Protein AF-A0A2D6XEH3-F1 (afdb_monomer)

Radius of gyration: 27.04 Å; Cα contacts (8 Å, |Δi|>4): 37; chains: 1; bounding box: 52×22×80 Å

Structure (mmCIF, N/CA/C/O backbone):
data_AF-A0A2D6XEH3-F1
#
_entry.id   AF-A0A2D6XEH3-F1
#
loop_
_atom_site.group_PDB
_atom_site.id
_atom_site.type_symbol
_atom_site.label_atom_id
_atom_site.label_alt_id
_atom_site.label_comp_id
_atom_site.label_asym_id
_atom_site.label_entity_id
_atom_site.label_seq_id
_atom_site.pdbx_PDB_ins_code
_atom_site.Cartn_x
_atom_site.Cartn_y
_atom_site.Cartn_z
_atom_site.occupancy
_atom_site.B_iso_or_equiv
_atom_site.auth_seq_id
_atom_site.auth_comp_id
_atom_site.auth_asym_id
_atom_site.auth_atom_id
_atom_site.pdbx_PDB_model_num
ATOM 1 N N . MET A 1 1 ? -2.656 -11.365 -14.345 1.00 68.19 1 MET A N 1
ATOM 2 C CA . MET A 1 1 ? -1.909 -11.130 -13.085 1.00 68.19 1 MET A CA 1
ATOM 3 C C . MET A 1 1 ? -2.354 -9.788 -12.519 1.00 68.19 1 MET A C 1
ATOM 5 O O . MET A 1 1 ? -2.448 -8.854 -13.299 1.00 68.19 1 MET A O 1
ATOM 9 N N . LEU A 1 2 ? -2.656 -9.677 -11.220 1.00 72.19 2 LEU A N 1
ATOM 10 C CA . LEU A 1 2 ? -2.951 -8.376 -10.591 1.00 72.19 2 LEU A CA 1
ATOM 11 C C . LEU A 1 2 ? -1.682 -7.511 -10.532 1.00 72.19 2 LEU A C 1
ATOM 13 O O . LEU A 1 2 ? -0.616 -8.047 -10.192 1.00 72.19 2 LEU A O 1
ATOM 17 N N . SER A 1 3 ? -1.817 -6.210 -10.826 1.00 85.75 3 SER A N 1
ATOM 18 C CA . SER A 1 3 ? -0.755 -5.207 -10.653 1.00 85.75 3 SER A CA 1
ATOM 19 C C . SER A 1 3 ? -0.281 -5.173 -9.195 1.00 85.75 3 SER A C 1
ATOM 21 O O . SER A 1 3 ? -1.011 -5.576 -8.284 1.00 85.75 3 SER A O 1
ATOM 23 N N . ARG A 1 4 ? 0.965 -4.736 -8.957 1.00 86.06 4 ARG A N 1
ATOM 24 C CA . ARG A 1 4 ? 1.502 -4.611 -7.589 1.00 86.06 4 ARG A CA 1
ATOM 25 C C . ARG A 1 4 ? 0.651 -3.669 -6.737 1.00 86.06 4 ARG A C 1
ATOM 27 O O . ARG A 1 4 ? 0.346 -4.020 -5.604 1.00 86.06 4 ARG A O 1
ATOM 34 N N . GLU A 1 5 ? 0.211 -2.563 -7.325 1.00 87.56 5 GLU A N 1
ATOM 35 C CA . GLU A 1 5 ? -0.732 -1.604 -6.742 1.00 87.56 5 GLU A CA 1
ATOM 36 C C . GLU A 1 5 ? -2.002 -2.303 -6.232 1.00 87.56 5 GLU A C 1
ATOM 38 O O . GLU A 1 5 ? -2.262 -2.326 -5.031 1.00 87.56 5 GLU A O 1
ATOM 43 N N . ASN A 1 6 ? -2.694 -3.044 -7.107 1.00 89.31 6 ASN A N 1
ATOM 44 C CA . ASN A 1 6 ? -3.924 -3.748 -6.740 1.00 89.31 6 ASN A CA 1
ATOM 45 C C . ASN A 1 6 ? -3.703 -4.791 -5.635 1.00 89.31 6 ASN A C 1
ATOM 47 O O . ASN A 1 6 ? -4.601 -5.050 -4.837 1.00 89.31 6 ASN A O 1
ATOM 51 N N . ARG A 1 7 ? -2.525 -5.428 -5.572 1.00 91.00 7 ARG A N 1
ATOM 52 C CA . ARG A 1 7 ? -2.209 -6.361 -4.477 1.00 91.00 7 ARG A CA 1
ATOM 53 C C . ARG A 1 7 ? -2.066 -5.635 -3.144 1.00 91.00 7 ARG A C 1
ATOM 55 O O . ARG A 1 7 ? -2.505 -6.178 -2.131 1.00 91.00 7 ARG A O 1
ATOM 62 N N . ILE A 1 8 ? -1.455 -4.451 -3.139 1.00 93.38 8 ILE A N 1
ATOM 63 C CA . ILE A 1 8 ? -1.304 -3.629 -1.935 1.00 93.38 8 ILE A CA 1
ATOM 64 C C . ILE A 1 8 ? -2.685 -3.191 -1.452 1.00 93.38 8 ILE A C 1
ATOM 66 O O . ILE A 1 8 ? -3.019 -3.463 -0.302 1.00 93.38 8 ILE A O 1
ATOM 70 N N . ASP A 1 9 ? -3.520 -2.649 -2.339 1.00 92.31 9 ASP A N 1
ATOM 71 C CA . ASP A 1 9 ? -4.864 -2.182 -1.986 1.00 92.31 9 ASP A CA 1
ATOM 72 C C . ASP A 1 9 ? -5.728 -3.304 -1.390 1.00 92.31 9 ASP A C 1
ATOM 74 O O . ASP A 1 9 ? -6.322 -3.147 -0.320 1.00 92.31 9 ASP A O 1
ATOM 78 N N . ILE A 1 10 ? -5.741 -4.482 -2.028 1.00 94.62 10 ILE A N 1
ATOM 79 C CA . ILE A 1 10 ? -6.465 -5.659 -1.521 1.00 94.62 10 ILE A CA 1
ATOM 80 C C . ILE A 1 10 ? -5.926 -6.080 -0.148 1.00 94.62 10 ILE A C 1
ATOM 82 O O . ILE A 1 10 ? -6.702 -6.391 0.755 1.00 94.62 10 ILE A O 1
ATOM 86 N N . THR A 1 11 ? -4.605 -6.069 0.038 1.00 95.19 11 THR A N 1
ATOM 87 C CA . THR A 1 11 ? -3.985 -6.430 1.321 1.00 95.19 11 THR A CA 1
ATOM 88 C C . THR A 1 11 ? -4.378 -5.443 2.419 1.00 95.19 11 THR A C 1
ATOM 90 O O . THR A 1 11 ? -4.723 -5.863 3.522 1.00 95.19 11 THR A O 1
ATOM 93 N N . THR A 1 12 ? -4.402 -4.142 2.125 1.00 96.44 12 THR A N 1
ATOM 94 C CA . THR A 1 12 ? -4.848 -3.107 3.065 1.00 96.44 12 THR A CA 1
ATOM 95 C C . THR A 1 12 ? -6.308 -3.304 3.467 1.00 96.44 12 THR A C 1
ATOM 97 O O . THR A 1 12 ? -6.619 -3.233 4.656 1.00 96.44 12 THR A O 1
ATOM 100 N N . ILE A 1 13 ? -7.190 -3.621 2.511 1.00 96.19 13 ILE A N 1
ATOM 101 C CA . ILE A 1 13 ? -8.602 -3.933 2.788 1.00 96.19 13 ILE A CA 1
ATOM 102 C C . ILE A 1 13 ? -8.717 -5.151 3.711 1.00 96.19 13 ILE A C 1
ATOM 104 O O . ILE A 1 13 ? -9.469 -5.114 4.688 1.00 96.19 13 ILE A O 1
ATOM 108 N N . ILE A 1 14 ? -7.962 -6.220 3.438 1.00 97.25 14 ILE A N 1
ATOM 109 C CA . ILE A 1 14 ? -7.973 -7.436 4.262 1.00 97.25 14 ILE A CA 1
ATOM 110 C C . ILE A 1 14 ? -7.497 -7.127 5.684 1.00 97.25 14 ILE A C 1
ATOM 112 O O . ILE A 1 14 ? -8.169 -7.510 6.640 1.00 97.25 14 ILE A O 1
ATOM 116 N N . ILE A 1 15 ? -6.382 -6.407 5.840 1.00 96.81 15 ILE A N 1
ATOM 117 C CA . ILE A 1 15 ? -5.839 -6.042 7.156 1.00 96.81 15 ILE A CA 1
ATOM 118 C C . ILE A 1 15 ? -6.855 -5.208 7.941 1.00 96.81 15 ILE A C 1
ATOM 120 O O . ILE A 1 15 ? -7.175 -5.561 9.074 1.00 96.81 15 ILE A O 1
ATOM 124 N N . ALA A 1 16 ? -7.410 -4.155 7.332 1.00 95.56 16 ALA A N 1
ATOM 125 C CA . ALA A 1 16 ? -8.416 -3.308 7.968 1.00 95.56 16 ALA A CA 1
ATOM 126 C C . ALA A 1 16 ? -9.639 -4.126 8.421 1.00 95.56 16 ALA A C 1
ATOM 128 O O . ALA A 1 16 ? -10.050 -4.033 9.576 1.00 95.56 16 ALA A O 1
ATOM 129 N N . SER A 1 17 ? -10.158 -4.994 7.547 1.00 96.44 17 SER A N 1
ATOM 130 C CA . SER A 1 17 ? -11.316 -5.848 7.843 1.00 96.44 17 SER A CA 1
ATOM 131 C C . SER A 1 17 ? -11.042 -6.807 9.003 1.00 96.44 17 SER A C 1
ATOM 133 O O . SER A 1 17 ? -11.863 -6.938 9.910 1.00 96.44 17 SER A O 1
ATOM 135 N N . MET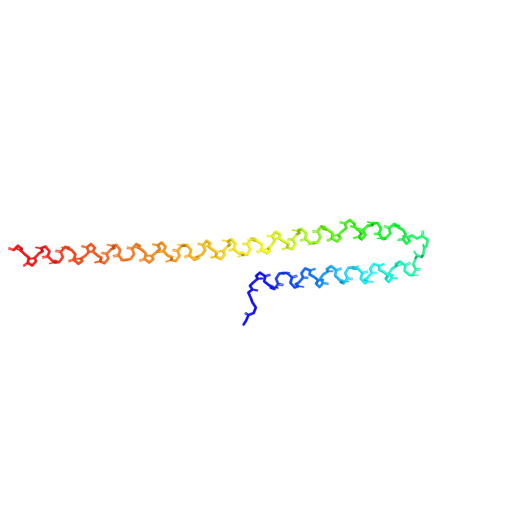 A 1 18 ? -9.872 -7.451 9.012 1.00 96.75 18 MET A N 1
ATOM 136 C CA . MET A 1 18 ? -9.479 -8.371 10.082 1.00 96.75 18 MET A CA 1
ATOM 137 C C . MET A 1 18 ? -9.299 -7.643 11.414 1.00 96.75 18 MET A C 1
ATOM 139 O O . MET A 1 18 ? -9.759 -8.137 12.444 1.00 96.75 18 MET A O 1
ATOM 143 N N . SER A 1 19 ? -8.699 -6.449 11.404 1.00 94.88 19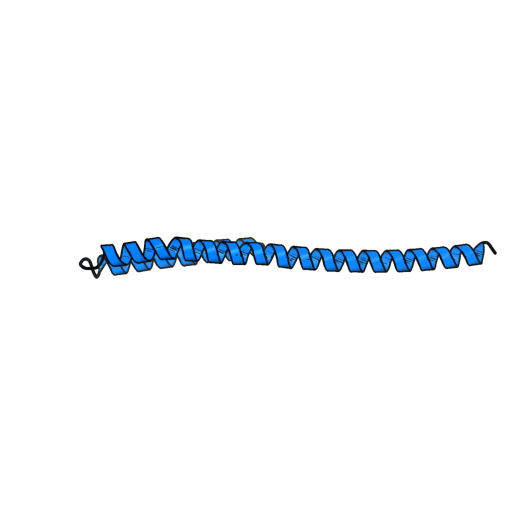 SER A N 1
ATOM 144 C CA . SER A 1 19 ? -8.589 -5.607 12.598 1.00 94.88 19 SER A CA 1
ATOM 145 C C . SER A 1 19 ? -9.961 -5.205 13.141 1.00 94.88 19 SER A C 1
ATOM 147 O O . SER A 1 19 ? -10.176 -5.287 14.349 1.00 94.88 19 SER A O 1
ATOM 149 N N . THR A 1 20 ? -10.912 -4.834 12.276 1.00 95.56 20 THR A N 1
ATOM 150 C CA . THR A 1 20 ? -12.287 -4.521 12.693 1.00 95.56 20 THR A CA 1
ATOM 151 C C . THR A 1 20 ? -12.979 -5.730 13.313 1.00 95.56 20 THR A C 1
ATOM 153 O O . THR A 1 20 ? -13.538 -5.609 14.400 1.00 95.56 20 THR A O 1
ATOM 156 N N . ILE A 1 21 ? -12.923 -6.899 12.667 1.00 96.62 21 ILE A N 1
ATOM 157 C CA . ILE A 1 21 ? -13.558 -8.126 13.172 1.00 96.62 21 ILE A CA 1
ATOM 158 C C . ILE A 1 21 ? -12.983 -8.504 14.539 1.00 96.62 21 ILE A C 1
ATOM 160 O O . ILE A 1 21 ? -13.742 -8.740 15.478 1.00 96.62 21 ILE A O 1
ATOM 164 N N . LEU A 1 22 ? -11.653 -8.507 14.675 1.00 95.00 22 LEU A N 1
ATOM 165 C CA . LEU A 1 22 ? -10.989 -8.785 15.947 1.00 95.00 22 LEU A CA 1
ATOM 166 C C . LEU A 1 22 ? -11.435 -7.791 17.025 1.00 95.00 22 LEU A C 1
ATOM 168 O O . LEU A 1 22 ? -11.783 -8.181 18.136 1.00 95.00 22 LEU A O 1
ATOM 172 N N . GLY A 1 23 ? -11.474 -6.510 16.671 1.00 93.06 23 GLY A N 1
ATOM 173 C CA . GLY A 1 23 ? -11.948 -5.441 17.527 1.00 93.06 23 GLY A CA 1
ATOM 174 C C . GLY A 1 23 ? -13.362 -5.657 18.060 1.00 93.06 23 GLY A C 1
ATOM 175 O O . GLY A 1 23 ? -13.590 -5.549 19.263 1.00 93.06 23 GLY A O 1
ATOM 176 N N . LEU A 1 24 ? -14.291 -6.036 17.180 1.00 94.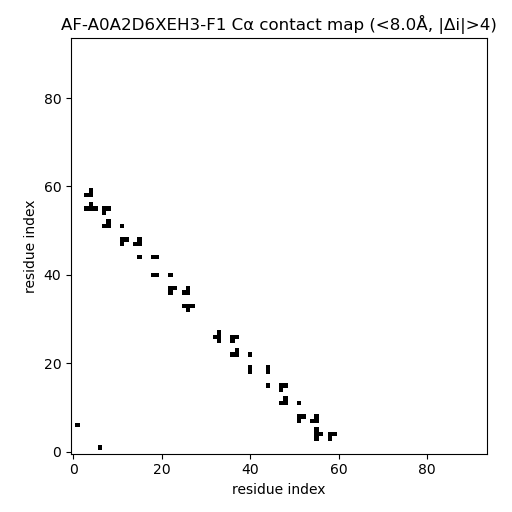69 24 LEU A N 1
ATOM 177 C CA . LEU A 1 24 ? -15.677 -6.340 17.538 1.00 94.69 24 LEU A CA 1
ATOM 178 C C . LEU A 1 24 ? -15.786 -7.569 18.449 1.00 94.69 24 LEU A C 1
ATOM 180 O O . LEU A 1 24 ? -16.551 -7.543 19.413 1.00 94.69 24 LEU A O 1
ATOM 184 N N . ILE A 1 25 ? -15.000 -8.619 18.191 1.00 96.25 25 ILE A N 1
ATOM 185 C CA . ILE A 1 25 ? -14.953 -9.813 19.049 1.00 96.25 25 ILE A CA 1
ATOM 186 C C . ILE A 1 25 ? -14.469 -9.441 20.457 1.00 96.25 25 ILE A C 1
ATOM 188 O O . ILE A 1 25 ? -15.094 -9.826 21.444 1.00 96.25 25 ILE A O 1
ATOM 192 N N . ILE A 1 26 ? -13.394 -8.654 20.573 1.00 94.81 26 ILE A N 1
ATOM 193 C CA . ILE A 1 26 ? -12.873 -8.221 21.879 1.00 94.81 26 ILE A CA 1
ATOM 194 C C . ILE A 1 26 ? -13.890 -7.314 22.586 1.00 94.81 26 ILE A C 1
ATOM 196 O O . ILE A 1 26 ? -14.124 -7.481 23.782 1.00 94.81 26 ILE A O 1
ATOM 200 N N . SER A 1 27 ? -14.539 -6.398 21.860 1.00 95.25 27 SER A N 1
ATOM 201 C CA . SER A 1 27 ? -15.613 -5.552 22.396 1.00 95.25 27 SER A CA 1
ATOM 202 C C . SER A 1 27 ? -16.783 -6.358 22.960 1.00 95.25 27 SER A C 1
ATOM 204 O O . SER A 1 27 ? -17.345 -5.964 23.978 1.00 95.25 27 SER A O 1
ATOM 206 N N . PHE A 1 28 ? -17.135 -7.484 22.334 1.00 94.69 28 PHE A N 1
ATOM 207 C CA . PHE A 1 28 ? -18.181 -8.378 22.829 1.00 94.69 28 PHE A CA 1
ATOM 208 C C . PHE A 1 28 ? -17.772 -9.096 24.125 1.00 94.69 28 PHE A C 1
ATOM 210 O O . PHE A 1 28 ? -18.581 -9.223 25.040 1.00 94.69 28 PHE A O 1
ATOM 217 N N . ILE A 1 29 ? -16.515 -9.540 24.224 1.00 96.50 29 ILE A N 1
ATOM 218 C CA . ILE A 1 29 ? -15.997 -10.251 25.406 1.00 96.50 29 ILE A CA 1
ATOM 219 C C . ILE A 1 29 ? -15.814 -9.297 26.597 1.00 96.50 29 ILE A C 1
ATOM 221 O O . ILE A 1 29 ? -16.039 -9.684 27.743 1.00 96.50 29 ILE A O 1
ATOM 225 N N . LEU A 1 30 ? -15.400 -8.053 26.338 1.00 95.81 30 LEU A N 1
ATOM 226 C CA . LEU A 1 30 ? -15.063 -7.059 27.358 1.00 95.81 30 LEU A CA 1
ATOM 227 C C . LEU A 1 30 ? -15.955 -5.806 27.247 1.00 95.81 30 LEU A C 1
ATOM 229 O O . LEU A 1 30 ? -15.470 -4.724 26.897 1.00 95.81 30 LEU A O 1
ATOM 233 N N . PRO A 1 31 ? -17.251 -5.906 27.599 1.00 94.06 31 PRO A N 1
ATOM 234 C CA . PRO A 1 31 ? -18.214 -4.819 27.404 1.00 94.06 31 PRO A CA 1
ATOM 235 C C . PRO A 1 31 ? -17.849 -3.550 28.189 1.00 94.06 31 PRO A C 1
ATOM 237 O O . PRO A 1 31 ? -18.044 -2.438 27.704 1.00 94.06 31 PRO A O 1
ATOM 240 N N . ASN A 1 32 ? -17.223 -3.697 29.362 1.00 96.31 32 ASN A N 1
ATOM 241 C CA . ASN A 1 32 ? -16.813 -2.572 30.211 1.00 96.31 32 ASN A CA 1
ATOM 242 C C . ASN A 1 32 ? -15.782 -1.640 29.544 1.00 96.31 32 ASN A C 1
ATOM 244 O O . ASN A 1 32 ? -15.665 -0.482 29.934 1.00 96.31 32 ASN A O 1
ATOM 248 N N . VAL A 1 33 ? -15.033 -2.127 28.548 1.00 95.81 33 VAL A N 1
ATOM 249 C CA . VAL A 1 33 ? -14.031 -1.347 27.794 1.00 95.81 33 VAL A CA 1
ATOM 250 C C . VAL A 1 33 ? -14.391 -1.207 26.311 1.00 95.81 33 VAL A C 1
ATOM 252 O O . VAL A 1 33 ? -13.569 -0.751 25.517 1.00 95.81 33 VAL A O 1
ATOM 255 N N . GLN A 1 34 ? -15.623 -1.550 25.917 1.00 94.81 34 GLN A N 1
ATOM 256 C CA . GLN A 1 34 ? -16.070 -1.527 24.522 1.00 94.81 34 GLN A CA 1
ATOM 257 C C . GLN A 1 34 ? -15.853 -0.162 23.858 1.00 94.81 34 GLN A C 1
ATOM 259 O O . GLN A 1 34 ? -15.309 -0.103 22.759 1.00 94.81 34 GLN A O 1
ATOM 264 N N . ILE A 1 35 ? -16.227 0.934 24.528 1.00 95.12 35 ILE A N 1
ATOM 265 C CA . ILE A 1 35 ? -16.076 2.296 23.984 1.00 95.12 35 ILE A CA 1
ATOM 266 C C . ILE A 1 35 ? -14.599 2.611 23.720 1.00 95.12 35 ILE A C 1
ATOM 268 O O . ILE A 1 35 ? -14.263 3.154 22.668 1.00 95.12 35 ILE A O 1
ATOM 272 N N . LEU A 1 36 ? -13.707 2.228 24.637 1.00 95.44 36 LEU A N 1
ATOM 273 C CA . LEU A 1 36 ? -12.267 2.428 24.481 1.00 95.44 36 LEU A CA 1
ATOM 274 C C . LEU A 1 36 ? -11.723 1.637 23.282 1.00 95.44 36 LEU A C 1
ATOM 276 O O . LEU A 1 36 ? -11.026 2.206 22.445 1.00 95.44 36 LEU A O 1
ATOM 280 N N . ILE A 1 37 ? -12.089 0.356 23.159 1.00 94.62 37 ILE A N 1
ATOM 281 C CA . ILE A 1 37 ? -11.676 -0.510 22.042 1.00 94.62 37 ILE A CA 1
ATOM 282 C C . ILE A 1 37 ? -12.156 0.062 20.703 1.00 94.62 37 ILE A C 1
ATOM 284 O O . ILE A 1 37 ? -11.364 0.200 19.772 1.00 94.62 37 ILE A O 1
ATOM 288 N N . LEU A 1 38 ? -13.432 0.448 20.614 1.00 93.12 38 LEU A N 1
ATOM 289 C CA . LEU A 1 38 ? -14.007 1.039 19.404 1.00 93.12 38 LEU A CA 1
ATOM 290 C C . LEU A 1 38 ? -13.352 2.377 19.049 1.00 93.12 38 LEU A C 1
ATOM 292 O O . LEU A 1 38 ? -13.135 2.656 17.871 1.00 93.12 38 LEU A O 1
ATOM 296 N N . THR A 1 39 ? -12.977 3.179 20.045 1.00 95.38 39 THR A N 1
ATOM 297 C CA . THR A 1 39 ? -12.271 4.450 19.825 1.00 95.38 39 THR A CA 1
ATOM 298 C C . THR A 1 39 ? -10.881 4.205 19.243 1.00 95.38 39 THR A C 1
ATOM 300 O O . THR A 1 39 ? -10.512 4.820 18.243 1.00 95.38 39 THR A O 1
ATOM 303 N N . ILE A 1 40 ? -10.130 3.256 19.810 1.00 95.31 40 ILE A N 1
ATOM 304 C CA . ILE A 1 40 ? -8.808 2.871 19.303 1.00 95.31 40 ILE A CA 1
ATOM 305 C C . ILE A 1 40 ? -8.920 2.334 17.868 1.00 95.31 40 ILE A C 1
ATOM 307 O O . ILE A 1 40 ? -8.170 2.769 16.997 1.00 95.31 40 ILE A O 1
ATOM 311 N N . LEU A 1 41 ? -9.891 1.459 17.585 1.00 95.00 41 LEU A N 1
ATOM 312 C CA . LEU A 1 41 ? -10.157 0.961 16.227 1.00 95.00 41 LEU A CA 1
ATOM 313 C C . LEU A 1 41 ? -10.480 2.087 15.245 1.00 95.00 41 LEU A C 1
ATOM 315 O O . LEU A 1 41 ? -9.965 2.094 14.130 1.00 95.00 41 LEU A O 1
ATOM 319 N N . THR A 1 42 ? -11.296 3.054 15.665 1.00 94.88 42 THR A N 1
ATOM 320 C CA . THR A 1 42 ? -11.693 4.197 14.830 1.00 94.88 42 THR A CA 1
ATOM 321 C C . THR A 1 42 ? -10.492 5.061 14.440 1.00 94.88 42 THR A C 1
ATOM 323 O O . THR A 1 42 ? -10.471 5.603 13.341 1.00 94.88 42 THR A O 1
ATOM 326 N N . ILE A 1 43 ? -9.469 5.155 15.295 1.00 96.06 43 ILE A N 1
ATOM 327 C CA . ILE A 1 43 ? -8.217 5.863 14.985 1.00 96.06 43 ILE A CA 1
ATOM 328 C C . ILE A 1 43 ? -7.283 4.992 14.131 1.00 96.06 43 ILE A C 1
ATOM 330 O O . ILE A 1 43 ? -6.648 5.493 13.204 1.00 96.06 43 ILE A O 1
ATOM 334 N N . LEU A 1 44 ? -7.203 3.687 14.410 1.00 93.69 44 LEU A N 1
ATOM 335 C CA . LEU A 1 44 ? -6.290 2.771 13.717 1.00 93.69 44 LEU A CA 1
ATOM 336 C C . LEU A 1 44 ? -6.678 2.513 12.257 1.00 93.69 44 LEU A C 1
ATOM 338 O O . LEU A 1 44 ? -5.794 2.408 11.409 1.00 93.69 44 LEU A O 1
ATOM 342 N N . LEU A 1 45 ? -7.970 2.421 11.938 1.00 95.38 45 LEU A N 1
ATOM 343 C CA . LEU A 1 45 ? -8.420 2.122 10.573 1.00 95.38 45 LEU A CA 1
ATOM 344 C C . LEU A 1 45 ? -7.974 3.180 9.540 1.00 95.38 45 LEU A C 1
ATOM 346 O O . LEU A 1 45 ? -7.405 2.790 8.516 1.00 95.38 45 LEU A O 1
ATOM 350 N N . PRO A 1 46 ? -8.128 4.497 9.790 1.00 96.25 46 PRO A N 1
ATOM 351 C CA . PRO A 1 46 ? -7.552 5.534 8.937 1.00 96.25 46 PRO A CA 1
ATOM 352 C C . PRO A 1 46 ? -6.038 5.413 8.763 1.00 96.25 46 PRO A C 1
ATOM 354 O O . PRO A 1 46 ? -5.537 5.616 7.660 1.00 96.25 46 PRO A O 1
ATOM 357 N N . VAL A 1 47 ? -5.306 5.061 9.825 1.00 96.88 47 VAL A N 1
ATOM 358 C CA . VAL A 1 47 ? -3.845 4.897 9.768 1.00 96.88 47 VAL A CA 1
ATOM 359 C C . VAL A 1 47 ? -3.468 3.735 8.850 1.00 96.88 47 VAL A C 1
ATOM 361 O O . VAL A 1 47 ? -2.623 3.904 7.972 1.00 96.88 47 VAL A O 1
ATOM 364 N N . ILE A 1 48 ? -4.133 2.583 8.986 1.00 96.25 48 ILE A N 1
ATOM 365 C CA . ILE A 1 48 ? -3.934 1.421 8.103 1.00 96.25 48 ILE A CA 1
ATOM 366 C C . ILE A 1 48 ? -4.187 1.814 6.643 1.00 96.25 4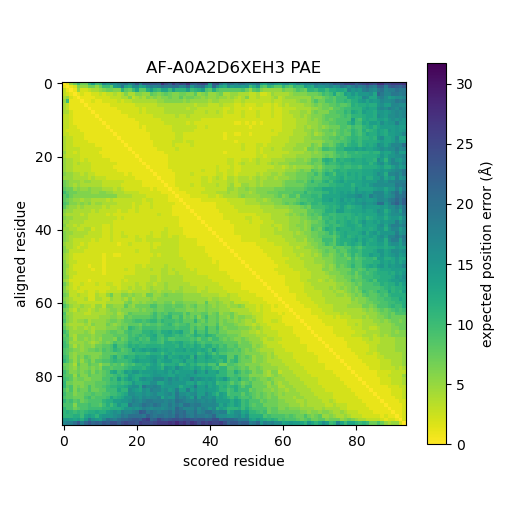8 ILE A C 1
ATOM 368 O O . ILE A 1 48 ? -3.380 1.498 5.767 1.00 96.25 48 ILE A O 1
ATOM 372 N N . TYR A 1 49 ? -5.271 2.548 6.382 1.00 95.62 49 TYR A N 1
ATOM 373 C CA . TYR A 1 49 ? -5.609 2.998 5.034 1.00 95.62 49 TYR A CA 1
ATOM 374 C C . TYR A 1 49 ? -4.571 3.973 4.457 1.00 95.62 49 TYR A C 1
ATOM 376 O O . TYR A 1 49 ? -4.159 3.830 3.307 1.00 95.62 49 TYR A O 1
ATOM 384 N N . GLN A 1 50 ? -4.107 4.945 5.249 1.00 96.56 50 GLN A N 1
ATOM 385 C CA . GLN A 1 50 ? -3.080 5.896 4.814 1.00 96.56 50 GLN A CA 1
ATOM 386 C C . GLN A 1 50 ? -1.757 5.200 4.487 1.00 96.56 50 GLN A C 1
ATOM 388 O O . GLN A 1 50 ? -1.158 5.509 3.458 1.00 96.56 50 GLN A O 1
ATOM 393 N N . ILE A 1 51 ? -1.332 4.236 5.309 1.00 96.12 51 ILE A N 1
ATOM 394 C CA . ILE A 1 51 ? -0.133 3.430 5.042 1.00 96.12 51 ILE A CA 1
ATOM 395 C C . ILE A 1 51 ? -0.301 2.645 3.737 1.00 96.12 51 ILE A C 1
ATOM 397 O O . ILE A 1 51 ? 0.578 2.700 2.880 1.00 96.12 51 ILE A O 1
ATOM 401 N N . GLY A 1 52 ? -1.445 1.979 3.550 1.00 95.75 52 GLY A N 1
ATOM 402 C CA . GLY A 1 52 ? -1.751 1.258 2.313 1.00 95.75 52 GLY A CA 1
ATOM 403 C C . GLY A 1 52 ? -1.656 2.144 1.072 1.00 95.75 52 GLY A C 1
ATOM 404 O O . GLY A 1 52 ? -0.952 1.808 0.123 1.00 95.75 52 GLY A O 1
ATOM 405 N N . ASN A 1 53 ? -2.271 3.327 1.121 1.00 95.50 53 ASN A N 1
ATOM 406 C CA . ASN A 1 53 ? -2.236 4.310 0.037 1.00 95.50 53 ASN A CA 1
ATOM 407 C C . ASN A 1 53 ? -0.810 4.806 -0.272 1.00 95.50 53 ASN A C 1
ATOM 409 O O . ASN A 1 53 ? -0.450 4.967 -1.436 1.00 95.50 53 ASN A O 1
ATOM 413 N N . ILE A 1 54 ? 0.020 5.035 0.752 1.00 95.81 54 ILE A N 1
ATOM 414 C CA . ILE A 1 54 ? 1.430 5.416 0.564 1.00 95.81 54 ILE A CA 1
ATOM 415 C C . ILE A 1 54 ? 2.190 4.295 -0.150 1.00 95.81 54 ILE A C 1
ATOM 417 O O . ILE A 1 54 ? 2.869 4.554 -1.142 1.00 95.81 54 ILE A O 1
ATOM 421 N N . CYS A 1 55 ? 2.046 3.050 0.310 1.00 94.12 55 CYS A N 1
ATOM 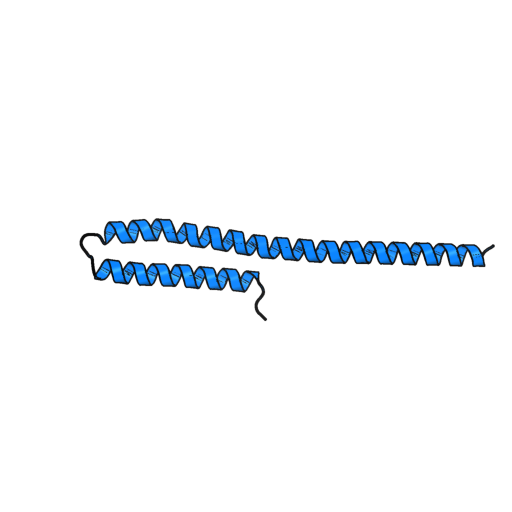422 C CA . CYS A 1 55 ? 2.693 1.898 -0.315 1.00 94.12 55 CYS A CA 1
ATOM 423 C C . CYS A 1 55 ? 2.234 1.698 -1.769 1.00 94.12 55 CYS A C 1
ATOM 425 O O . CYS A 1 55 ? 3.055 1.408 -2.639 1.00 94.12 55 CYS A O 1
ATOM 427 N N . SER A 1 56 ? 0.940 1.881 -2.029 1.00 94.25 56 SER A N 1
ATOM 428 C CA . SER A 1 56 ? 0.328 1.757 -3.353 1.00 94.25 56 SER A CA 1
ATOM 429 C C . SER A 1 56 ? 0.920 2.783 -4.333 1.00 94.25 56 SER A C 1
ATOM 431 O O . SER A 1 56 ? 1.486 2.418 -5.366 1.00 94.25 56 SER A O 1
ATOM 433 N N . LYS A 1 57 ? 0.959 4.063 -3.936 1.00 93.50 57 LYS A N 1
ATOM 434 C CA . LYS A 1 57 ? 1.575 5.145 -4.725 1.00 93.50 57 LYS A CA 1
ATOM 435 C C . LYS A 1 57 ? 3.071 4.955 -4.958 1.00 93.50 57 LYS A C 1
ATOM 437 O O . LYS A 1 57 ? 3.552 5.214 -6.060 1.00 93.50 57 LYS A O 1
ATOM 442 N N . GLU A 1 58 ? 3.812 4.505 -3.948 1.00 93.12 58 GLU A N 1
ATOM 443 C CA . GLU A 1 58 ? 5.250 4.266 -4.097 1.00 93.12 58 GLU A CA 1
ATOM 444 C C . GLU A 1 58 ? 5.526 3.103 -5.062 1.00 93.12 58 GLU A C 1
ATOM 446 O O . GLU A 1 58 ? 6.469 3.162 -5.850 1.00 93.12 58 GLU A O 1
ATOM 451 N N . SER A 1 59 ? 4.656 2.084 -5.087 1.00 92.06 59 SER A N 1
ATOM 452 C CA . SER A 1 59 ? 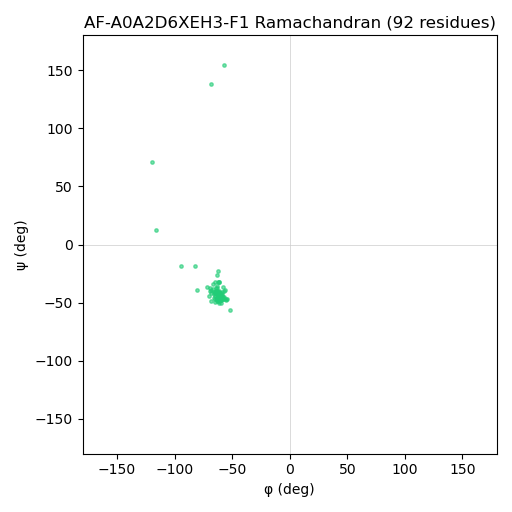4.738 1.009 -6.080 1.00 92.06 59 SER A CA 1
ATOM 453 C C . SER A 1 59 ? 4.583 1.537 -7.506 1.00 92.06 59 SER A C 1
ATOM 455 O O . SER A 1 59 ? 5.356 1.138 -8.378 1.00 92.06 59 SER A O 1
ATOM 457 N N . VAL A 1 60 ? 3.610 2.421 -7.755 1.00 91.75 60 VAL A N 1
ATOM 458 C CA . VAL A 1 60 ? 3.418 3.038 -9.079 1.00 91.75 60 VAL A CA 1
ATOM 459 C C . VAL A 1 60 ? 4.636 3.880 -9.445 1.00 91.75 60 VAL A C 1
ATOM 461 O O . VAL A 1 60 ? 5.202 3.711 -10.521 1.00 91.75 60 VAL A O 1
ATOM 464 N N . ARG A 1 61 ? 5.114 4.720 -8.520 1.00 92.00 61 ARG A N 1
ATOM 465 C CA . ARG A 1 61 ? 6.287 5.577 -8.734 1.00 92.00 61 ARG A CA 1
ATOM 466 C C . ARG A 1 61 ? 7.543 4.776 -9.075 1.00 92.00 61 ARG A C 1
ATOM 468 O O . ARG A 1 61 ? 8.282 5.153 -9.983 1.00 92.00 61 ARG A O 1
ATOM 475 N N . SER A 1 62 ? 7.789 3.678 -8.362 1.00 91.06 62 SER A N 1
ATOM 476 C CA . SER A 1 62 ? 8.925 2.795 -8.629 1.00 91.06 62 SER A CA 1
ATOM 477 C C . SER A 1 62 ? 8.834 2.155 -10.011 1.00 91.06 62 SER A C 1
ATOM 479 O O . SER A 1 62 ? 9.866 2.003 -10.661 1.00 91.06 62 SER A O 1
ATOM 481 N N . GLN A 1 63 ? 7.630 1.786 -10.456 1.00 89.12 63 GLN A N 1
ATOM 482 C CA . GLN A 1 63 ? 7.421 1.233 -11.789 1.00 89.12 63 GLN A CA 1
ATOM 483 C C . GLN A 1 63 ? 7.660 2.295 -12.865 1.00 89.12 63 GLN A C 1
ATOM 485 O O . GLN A 1 63 ? 8.470 2.072 -13.754 1.00 89.12 63 GLN A O 1
ATOM 490 N N . THR A 1 64 ? 7.072 3.485 -12.718 1.00 89.88 64 THR A N 1
ATOM 491 C CA . THR A 1 64 ? 7.286 4.601 -13.651 1.00 89.88 64 THR A CA 1
ATOM 492 C C . THR A 1 64 ? 8.761 4.975 -13.775 1.00 89.88 64 THR A C 1
ATOM 494 O O . THR A 1 64 ? 9.233 5.243 -14.872 1.00 89.88 64 THR A O 1
ATOM 497 N N . LYS A 1 65 ? 9.515 4.967 -12.669 1.00 93.75 65 LYS A N 1
ATOM 498 C CA . LYS A 1 65 ? 10.959 5.232 -12.707 1.00 93.75 65 LYS A CA 1
ATOM 499 C C . LYS A 1 65 ? 11.722 4.162 -13.491 1.00 93.75 65 LYS A C 1
ATOM 501 O O . LYS A 1 65 ? 12.640 4.491 -14.227 1.00 93.75 65 LYS A O 1
ATOM 506 N N . ASN A 1 66 ? 11.352 2.896 -13.328 1.00 92.50 66 ASN A N 1
ATOM 507 C CA . ASN A 1 66 ? 11.973 1.811 -14.078 1.00 92.50 66 ASN A CA 1
ATOM 508 C C . ASN A 1 66 ? 11.666 1.918 -15.578 1.00 92.50 66 ASN A C 1
ATOM 510 O O . ASN A 1 66 ? 12.563 1.763 -16.396 1.00 92.50 66 ASN A O 1
ATOM 514 N N . ASP A 1 67 ? 10.417 2.233 -15.920 1.00 93.06 67 ASP A N 1
ATOM 515 C CA . ASP A 1 67 ? 9.990 2.411 -17.307 1.00 93.06 67 ASP A CA 1
ATOM 516 C C . ASP A 1 67 ? 10.700 3.611 -17.963 1.00 93.06 67 ASP A C 1
ATOM 518 O O . ASP A 1 67 ? 11.100 3.526 -19.120 1.00 93.06 67 ASP A O 1
ATOM 522 N N . LEU A 1 68 ? 10.920 4.700 -17.213 1.00 94.31 68 LEU A N 1
ATOM 523 C CA . LEU A 1 68 ? 11.715 5.849 -17.664 1.00 94.31 68 LEU A CA 1
ATOM 524 C C . LEU A 1 68 ? 13.173 5.475 -17.927 1.00 94.31 68 LEU A C 1
ATOM 526 O O . LEU A 1 68 ? 13.684 5.810 -18.986 1.00 94.31 68 LEU A O 1
ATOM 530 N N . ASN A 1 69 ? 13.817 4.744 -17.015 1.00 94.69 69 ASN A N 1
ATOM 531 C CA . ASN A 1 69 ? 15.204 4.319 -17.206 1.00 94.69 69 ASN A CA 1
ATOM 532 C C . ASN A 1 69 ? 15.367 3.433 -18.455 1.00 94.69 69 ASN A C 1
ATOM 534 O O . ASN A 1 69 ? 16.317 3.608 -19.207 1.00 94.69 69 ASN A O 1
ATOM 538 N N . ILE A 1 70 ? 14.431 2.503 -18.688 1.00 95.25 70 ILE A N 1
ATOM 539 C CA . ILE A 1 70 ? 14.437 1.646 -19.888 1.00 95.25 70 ILE A CA 1
ATOM 540 C C . ILE A 1 70 ? 14.278 2.494 -21.156 1.00 95.25 70 ILE A C 1
ATOM 542 O O . ILE A 1 70 ? 14.905 2.218 -22.176 1.00 95.25 70 ILE A O 1
ATOM 546 N N . LEU A 1 71 ? 13.419 3.515 -21.108 1.00 95.75 71 LEU A N 1
ATOM 547 C CA . LEU A 1 71 ? 13.214 4.414 -22.237 1.00 95.75 71 LEU A CA 1
ATOM 548 C C . LEU A 1 71 ? 14.452 5.278 -22.512 1.00 95.75 71 LEU A C 1
ATOM 550 O O . LEU A 1 71 ? 14.799 5.457 -23.673 1.00 95.75 71 LEU A O 1
ATOM 554 N N . GLU A 1 72 ? 15.107 5.796 -21.470 1.00 95.56 72 GLU A N 1
ATOM 555 C CA . GLU A 1 72 ? 16.354 6.564 -21.586 1.00 95.56 72 GLU A CA 1
ATOM 556 C C . GLU A 1 72 ? 17.467 5.720 -22.226 1.00 95.56 72 GLU A C 1
ATOM 558 O O . GLU A 1 72 ? 18.076 6.169 -23.192 1.00 95.56 72 GLU A O 1
ATOM 563 N N . GLU A 1 73 ? 17.654 4.473 -21.782 1.00 95.69 73 GLU A N 1
ATOM 564 C CA . GLU A 1 73 ? 18.638 3.542 -22.358 1.00 95.69 73 GLU A CA 1
ATOM 565 C C . GLU A 1 73 ? 18.362 3.267 -23.848 1.00 95.69 73 GLU A C 1
ATOM 567 O O . GLU A 1 73 ? 19.258 3.359 -24.683 1.00 95.69 73 GLU A O 1
ATOM 572 N N . ALA A 1 74 ? 17.098 3.034 -24.219 1.00 96.25 74 ALA A N 1
ATOM 573 C CA . ALA A 1 74 ? 16.723 2.822 -25.617 1.00 96.25 74 ALA A CA 1
ATOM 574 C C . ALA A 1 74 ? 16.944 4.064 -26.501 1.00 96.25 74 ALA A C 1
ATOM 576 O O . ALA A 1 74 ? 17.226 3.933 -27.693 1.00 96.25 74 ALA A O 1
ATOM 577 N N . VAL A 1 75 ? 16.789 5.272 -25.947 1.00 96.31 75 VAL A N 1
ATOM 578 C CA . VAL A 1 75 ? 17.081 6.520 -26.666 1.00 96.31 75 VAL A CA 1
ATOM 579 C C . VAL A 1 75 ? 18.585 6.669 -26.883 1.00 96.31 75 VAL A C 1
ATOM 581 O O . VAL A 1 75 ? 18.985 6.978 -28.003 1.00 96.31 75 VAL A O 1
ATOM 584 N N . GLU A 1 76 ? 19.409 6.399 -25.868 1.00 96.00 76 GLU A N 1
ATOM 585 C CA . GLU A 1 76 ? 20.873 6.436 -25.993 1.00 96.00 76 GLU A CA 1
ATOM 586 C C . GLU A 1 76 ? 21.382 5.440 -27.051 1.00 96.00 76 GLU A C 1
ATOM 588 O O . GLU A 1 76 ? 22.201 5.806 -27.900 1.00 96.00 76 GLU A O 1
ATOM 593 N N . ASP A 1 77 ? 20.844 4.217 -27.068 1.00 96.69 77 ASP A N 1
ATOM 594 C CA . ASP A 1 77 ? 21.177 3.197 -28.070 1.00 96.69 77 ASP A CA 1
ATOM 595 C C . ASP A 1 77 ? 20.826 3.655 -29.496 1.00 96.69 77 ASP A C 1
ATOM 597 O O . ASP A 1 77 ? 21.635 3.529 -30.422 1.00 96.69 77 ASP A O 1
ATOM 601 N N . LEU A 1 78 ? 19.633 4.231 -29.680 1.00 96.44 78 LEU A N 1
ATOM 602 C CA . LEU A 1 78 ? 19.189 4.750 -30.975 1.00 96.44 78 LEU A CA 1
ATOM 603 C C . LEU A 1 78 ? 20.012 5.960 -31.428 1.00 96.44 78 LEU A C 1
ATOM 605 O O . LEU A 1 78 ? 20.306 6.087 -32.618 1.00 96.44 78 LEU A O 1
ATOM 609 N N . GLU A 1 79 ? 20.394 6.852 -30.513 1.00 96.56 79 GLU A N 1
ATOM 610 C CA . GLU A 1 79 ? 21.280 7.978 -30.819 1.00 96.56 79 GLU A CA 1
ATOM 611 C C . GLU A 1 79 ? 22.671 7.493 -31.240 1.00 96.56 79 GLU A C 1
ATOM 613 O O . GLU A 1 79 ? 23.235 8.001 -32.215 1.00 96.56 79 GLU A O 1
ATOM 618 N N . TYR A 1 80 ? 23.212 6.480 -30.559 1.00 96.56 80 TYR A N 1
ATOM 619 C CA . TYR A 1 80 ? 24.478 5.856 -30.933 1.00 96.56 80 TYR A CA 1
ATOM 620 C C . TYR A 1 80 ? 24.411 5.228 -32.331 1.00 96.56 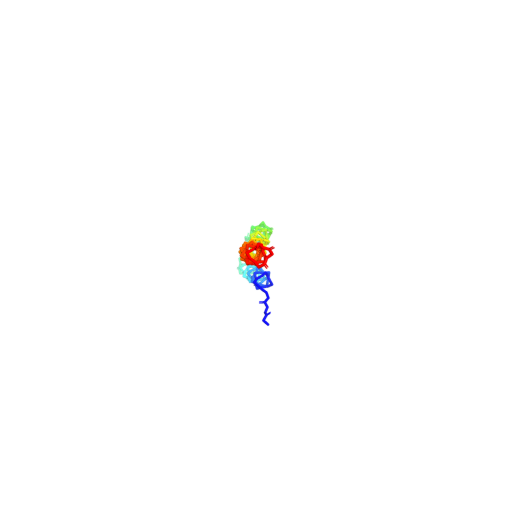80 TYR A C 1
ATOM 622 O O . TYR A 1 80 ? 25.270 5.503 -33.175 1.00 96.56 80 TYR A O 1
ATOM 630 N N . GLU A 1 81 ? 23.372 4.437 -32.608 1.00 96.81 81 GLU A N 1
ATOM 631 C CA . GLU A 1 81 ? 23.175 3.802 -33.913 1.00 96.81 81 GLU A CA 1
ATOM 632 C C . GLU A 1 81 ? 22.997 4.845 -35.027 1.00 96.81 81 GLU A C 1
ATOM 634 O O . GLU A 1 81 ? 23.599 4.727 -36.097 1.00 96.81 81 GLU A O 1
ATOM 639 N N . ASN A 1 82 ? 22.239 5.916 -34.768 1.00 96.94 82 ASN A N 1
ATOM 640 C CA . ASN A 1 82 ? 22.052 7.002 -35.727 1.00 96.94 82 ASN A CA 1
ATOM 641 C C . ASN A 1 82 ? 23.373 7.715 -36.052 1.00 96.94 82 ASN A C 1
ATOM 643 O O . ASN A 1 82 ? 23.672 7.965 -37.221 1.00 96.94 82 ASN A O 1
ATOM 647 N N . ASN A 1 83 ? 24.186 8.003 -35.033 1.00 96.56 83 ASN A N 1
ATOM 648 C CA . ASN A 1 83 ? 25.498 8.621 -35.210 1.00 96.56 83 ASN A CA 1
ATOM 649 C C . ASN A 1 83 ? 26.443 7.728 -36.025 1.00 96.56 83 ASN A C 1
ATOM 651 O O . ASN A 1 83 ? 27.091 8.215 -36.953 1.00 96.56 83 ASN A O 1
ATOM 655 N N . LEU A 1 84 ? 26.470 6.423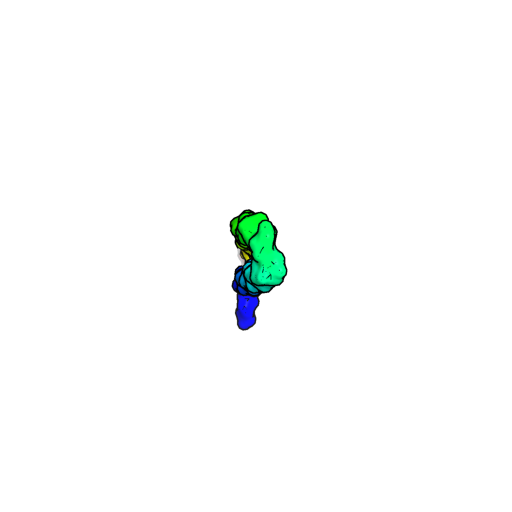 -35.739 1.00 96.69 84 LEU A N 1
ATOM 656 C CA . LEU A 1 84 ? 27.261 5.454 -36.497 1.00 96.69 84 LEU A CA 1
ATOM 657 C C . LEU A 1 84 ? 26.840 5.415 -37.974 1.00 96.69 84 LEU A C 1
ATOM 659 O O . LEU A 1 84 ? 27.688 5.461 -38.870 1.00 96.69 84 LEU A O 1
ATOM 663 N N . LEU A 1 85 ? 25.531 5.384 -38.234 1.00 96.06 85 LEU A N 1
ATOM 664 C CA . LEU A 1 85 ? 24.985 5.366 -39.589 1.00 96.06 85 LEU A CA 1
ATOM 665 C C . LEU A 1 85 ? 25.317 6.658 -40.355 1.00 96.06 85 LEU A C 1
ATOM 667 O O . LEU A 1 85 ? 25.665 6.609 -41.537 1.00 96.06 85 LEU A O 1
ATOM 671 N N . ASN A 1 86 ? 25.252 7.812 -39.683 1.00 95.75 86 ASN A N 1
ATOM 672 C CA . ASN A 1 86 ? 25.620 9.108 -40.259 1.00 95.75 86 ASN A CA 1
ATOM 673 C C . ASN A 1 86 ? 27.111 9.175 -40.618 1.00 95.75 86 ASN A C 1
ATOM 675 O O . ASN A 1 86 ? 27.462 9.692 -41.683 1.00 95.75 86 ASN A O 1
ATOM 679 N N . GLU A 1 87 ? 27.997 8.638 -39.773 1.00 95.50 87 GLU A N 1
ATOM 680 C CA . GLU A 1 87 ? 29.423 8.536 -40.096 1.00 95.50 87 GLU A CA 1
ATOM 681 C C . GLU A 1 87 ? 29.676 7.630 -41.306 1.00 95.50 87 GLU A C 1
ATOM 683 O O . GLU A 1 87 ? 30.462 7.985 -42.189 1.00 95.50 87 GLU A O 1
ATOM 688 N N . GLU A 1 88 ? 29.011 6.474 -41.379 1.00 95.56 88 GLU A N 1
ATOM 689 C CA . GLU A 1 88 ? 29.159 5.557 -42.511 1.00 95.56 88 GLU A CA 1
ATOM 690 C C . GLU A 1 88 ? 28.653 6.189 -43.814 1.00 95.56 88 GLU A C 1
ATOM 692 O O . GLU A 1 88 ? 29.309 6.087 -44.855 1.00 95.56 88 GLU A O 1
ATOM 697 N N . LEU A 1 89 ? 27.517 6.890 -43.758 1.00 95.94 89 LEU A N 1
ATOM 698 C CA . LEU A 1 89 ? 26.979 7.623 -44.898 1.00 95.94 89 LEU A CA 1
ATOM 699 C C . LEU A 1 89 ? 27.959 8.700 -45.374 1.00 95.94 89 LEU A C 1
ATOM 701 O O . LEU A 1 89 ? 28.204 8.811 -46.574 1.00 95.94 89 LEU A O 1
ATOM 705 N N . ARG A 1 90 ? 28.564 9.453 -44.448 1.00 95.69 90 ARG A N 1
ATOM 706 C CA . ARG A 1 90 ? 29.563 10.475 -44.777 1.00 95.69 90 ARG A CA 1
ATOM 707 C C . ARG A 1 90 ? 30.782 9.875 -45.479 1.00 95.69 90 ARG A C 1
ATOM 709 O O . ARG A 1 90 ? 31.189 10.399 -46.508 1.00 95.69 90 ARG A O 1
ATOM 716 N N . ARG A 1 91 ? 31.304 8.744 -44.991 1.00 94.50 91 ARG A N 1
ATOM 717 C CA . ARG A 1 91 ? 32.423 8.029 -45.636 1.00 94.50 91 ARG A CA 1
ATOM 718 C C . ARG A 1 91 ? 32.095 7.507 -47.035 1.00 94.50 91 ARG A C 1
ATOM 720 O O . ARG A 1 91 ? 33.011 7.301 -47.814 1.00 94.50 91 ARG A O 1
ATOM 727 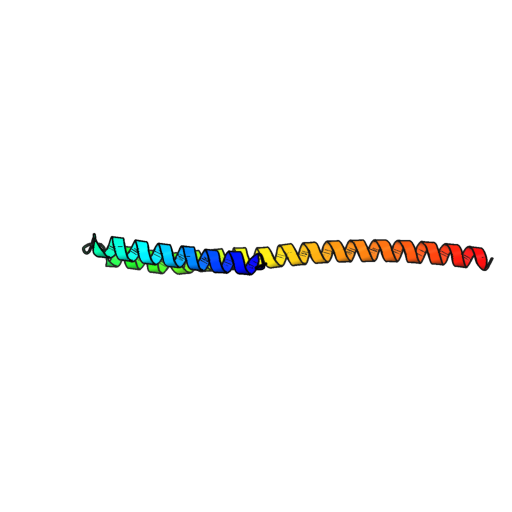N N . LYS A 1 92 ? 30.821 7.239 -47.344 1.00 93.88 92 LYS A N 1
ATOM 728 C CA . LYS A 1 92 ? 30.384 6.810 -48.686 1.00 93.88 92 LYS A CA 1
ATOM 729 C C . LYS A 1 92 ? 30.181 7.974 -49.661 1.00 93.88 92 LYS A C 1
ATOM 731 O O . LYS A 1 92 ? 30.075 7.725 -50.859 1.00 93.88 92 LYS A O 1
ATOM 736 N N . LEU A 1 93 ? 30.046 9.200 -49.156 1.00 91.88 93 LEU A N 1
ATOM 737 C CA . LEU A 1 93 ? 29.853 10.413 -49.958 1.00 91.88 93 LEU A CA 1
ATOM 738 C C . LEU A 1 93 ? 31.171 11.148 -50.265 1.00 91.88 93 LEU A C 1
ATOM 740 O O . LEU A 1 93 ? 31.186 11.967 -51.183 1.00 91.88 93 LEU A O 1
ATOM 744 N N . GLU A 1 94 ? 32.232 10.872 -49.501 1.00 84.88 94 GLU A N 1
ATOM 745 C CA . GLU A 1 94 ? 33.620 11.312 -49.737 1.00 84.88 94 GLU A CA 1
ATOM 746 C C . GLU A 1 94 ? 34.357 10.360 -50.699 1.00 84.88 94 GLU A C 1
ATOM 748 O O . GLU A 1 94 ? 35.119 10.875 -51.550 1.00 84.88 94 GLU A O 1
#

Foldseek 3Di:
DDQPLVVLQVVLVVVLVVLVVVLVVVCVVCVVCNVVSVVVNVVVNVVSVVVSVVVSVVSVVVVVVVVVVVVVVVVVVVVVVVVVVVVVVVVVVD

Mean predicted aligned error: 6.33 Å

pLDDT: mean 94.01, std 4.31, range [68.19, 97.25]

Sequence (94 aa):
MLSRENRIDITTIIIASMSTILGLIISFILPNVQILILTILTILLPVIYQIGNICSKESVRSQTKNDLNILEEAVEDLEYENNLLNEELRRKLE

Solvent-accessible surface area (backbone atoms only — not comparable to full-atom values): 5072 Å² total; per-residue (Å²): 132,82,52,72,39,58,54,38,51,52,49,36,53,51,52,47,52,51,52,50,52,53,48,53,53,50,28,68,76,40,60,94,48,25,70,60,52,53,51,51,49,65,57,47,47,58,51,50,50,53,52,29,52,50,54,23,53,49,48,51,51,55,48,54,52,51,55,48,52,55,51,50,53,55,49,53,53,50,53,50,53,50,51,53,50,52,52,52,52,51,65,73,75,109

Secondary structure (DSSP, 8-state):
---HHHHHHHHHHHHHHHHHHHHHHHHHH-GGGHHHHHHHHHHHHHHHHHHHHHHHHHHHHHHHHHHHHHHHHHHHHHHHHHHHHHHHHHHHH-